Protein AF-A0A7V5YTA4-F1 (afdb_monomer_lite)

Sequence (149 aa):
MPLWLEKPAPKAPQALIEELRQSGFVVRERADGTWLVLRERCAALVACDRKTGARILRAGKVLSTNELGLLVDLGYQKCWEGPSGYREPACAEDVAAYHSFLESLRTKLRLPALYNQSLGSENYFHKYDGLESAGRDPAQSGECRSRRT

Structure (mmCIF, N/CA/C/O backbone):
data_AF-A0A7V5YTA4-F1
#
_entry.id   AF-A0A7V5YTA4-F1
#
loop_
_atom_site.group_PDB
_atom_site.id
_atom_site.type_symbol
_atom_site.label_atom_id
_atom_site.label_alt_id
_atom_site.label_comp_id
_atom_site.label_asym_id
_atom_site.label_entity_id
_atom_site.label_seq_id
_atom_site.pdbx_PDB_ins_code
_atom_site.Cartn_x
_atom_site.Cartn_y
_atom_site.Cartn_z
_atom_site.occupancy
_atom_site.B_iso_or_equiv
_atom_site.auth_seq_id
_atom_site.auth_comp_id
_atom_site.auth_asym_id
_atom_site.auth_atom_id
_atom_site.pdbx_PDB_model_num
ATOM 1 N N . MET A 1 1 ? -17.801 34.274 12.127 1.00 42.25 1 MET A N 1
ATOM 2 C CA . MET A 1 1 ? -17.947 32.899 12.651 1.00 42.25 1 MET A CA 1
ATOM 3 C C . MET A 1 1 ? -16.771 32.078 12.158 1.00 42.25 1 MET A C 1
ATOM 5 O O . MET A 1 1 ? -16.604 32.017 10.946 1.00 42.25 1 MET A O 1
ATOM 9 N N . PRO A 1 2 ? -15.924 31.509 13.025 1.00 51.34 2 PRO A N 1
ATOM 10 C CA . PRO A 1 2 ? -14.836 30.672 12.549 1.00 51.34 2 PRO A CA 1
ATOM 11 C C . PRO A 1 2 ? -15.352 29.240 12.320 1.00 51.34 2 PRO A C 1
ATOM 13 O O . PRO A 1 2 ? -15.736 28.552 13.260 1.00 51.34 2 PRO A O 1
ATOM 16 N N . LEU A 1 3 ? -15.401 28.821 11.052 1.00 53.62 3 LEU A N 1
ATOM 17 C CA . LEU A 1 3 ? -15.741 27.465 10.601 1.00 53.62 3 LEU A CA 1
ATOM 18 C C . LEU A 1 3 ? -14.476 26.584 10.652 1.00 53.62 3 LEU A C 1
ATOM 20 O O . LEU A 1 3 ? -13.909 26.226 9.625 1.00 53.62 3 LEU A O 1
ATOM 24 N N . TRP A 1 4 ? -13.979 26.265 11.845 1.00 58.25 4 TRP A N 1
ATOM 25 C CA . TRP A 1 4 ? -12.967 25.212 11.981 1.00 58.25 4 TRP A CA 1
ATOM 26 C C . TRP A 1 4 ? -13.709 23.904 12.231 1.00 58.25 4 TRP A C 1
ATOM 28 O O . TRP A 1 4 ? -14.257 23.690 13.307 1.00 58.25 4 TRP A O 1
ATOM 38 N N . LEU A 1 5 ? -13.801 23.069 11.196 1.00 65.69 5 LEU A N 1
ATOM 39 C CA . LEU A 1 5 ? -14.474 21.777 11.262 1.00 65.69 5 LEU A CA 1
ATOM 40 C C . LEU A 1 5 ? -13.678 20.857 12.199 1.00 65.69 5 LEU A C 1
ATOM 42 O O . LEU A 1 5 ? -12.567 20.439 11.867 1.00 65.69 5 LEU A O 1
ATOM 46 N N . GLU A 1 6 ? -14.226 20.569 13.379 1.00 60.34 6 GLU A N 1
ATOM 47 C CA . GLU A 1 6 ? -13.637 19.601 14.302 1.00 60.34 6 GLU A CA 1
ATOM 48 C C . GLU A 1 6 ? -13.486 18.250 13.595 1.00 60.34 6 GLU A C 1
ATOM 50 O O . GLU A 1 6 ? -14.412 17.750 12.947 1.00 60.34 6 GLU A O 1
ATOM 55 N N . LYS A 1 7 ? -12.291 17.653 13.693 1.00 64.25 7 LYS A N 1
ATOM 56 C CA . LYS A 1 7 ? -12.036 16.344 13.094 1.00 64.25 7 LYS A CA 1
ATOM 57 C C 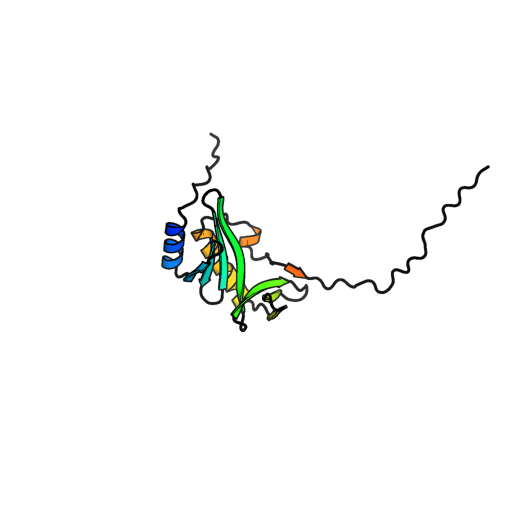. LYS A 1 7 ? -12.944 15.322 13.791 1.00 64.25 7 LYS A C 1
ATOM 59 O O . LYS A 1 7 ? -12.857 15.193 15.013 1.00 64.25 7 LYS A O 1
ATOM 64 N N . PRO A 1 8 ? -13.789 14.580 13.053 1.00 67.25 8 PRO A N 1
ATOM 65 C CA . PRO A 1 8 ? -14.691 13.616 13.664 1.00 67.25 8 PRO A CA 1
ATOM 66 C C . PRO A 1 8 ? -13.895 12.571 14.444 1.00 67.25 8 PRO A C 1
ATOM 68 O O . PRO A 1 8 ? -12.830 12.126 14.000 1.00 67.25 8 PRO A O 1
ATOM 71 N N . ALA A 1 9 ? -14.429 12.175 15.600 1.00 71.19 9 ALA A N 1
ATOM 72 C CA . ALA A 1 9 ? -13.801 11.176 16.451 1.00 71.19 9 ALA A CA 1
ATOM 73 C C . ALA A 1 9 ? -13.520 9.878 15.664 1.00 71.19 9 ALA A C 1
ATOM 75 O O . ALA A 1 9 ? -14.335 9.470 14.821 1.00 71.19 9 ALA A O 1
ATOM 76 N N . PRO A 1 10 ? -12.374 9.220 15.912 1.00 73.31 10 PRO A N 1
ATOM 77 C CA . PRO A 1 10 ? -12.039 7.974 15.239 1.00 73.31 10 PRO A CA 1
ATOM 78 C C . PRO A 1 10 ? -13.087 6.897 15.556 1.00 73.31 10 PRO A C 1
ATOM 80 O O . PRO A 1 10 ? -13.493 6.721 16.705 1.00 73.31 10 PRO A O 1
ATOM 83 N N . LYS A 1 11 ? -13.537 6.170 14.525 1.00 76.88 11 LYS A N 1
ATOM 84 C CA . LYS A 1 11 ? -14.457 5.035 14.692 1.00 76.88 11 LYS A CA 1
ATOM 85 C C . LYS A 1 11 ? -13.790 3.906 15.477 1.00 76.88 11 LYS A C 1
ATOM 87 O O . LYS A 1 11 ? -12.579 3.706 15.396 1.00 76.88 11 LYS A O 1
ATOM 92 N N . ALA A 1 12 ? -14.614 3.115 16.166 1.00 83.62 12 ALA A N 1
ATOM 93 C CA . ALA A 1 12 ? -14.162 1.878 16.785 1.00 83.62 12 ALA A CA 1
ATOM 94 C C . ALA A 1 12 ? -13.572 0.924 15.721 1.00 83.62 12 ALA A C 1
ATOM 96 O O . ALA A 1 12 ? -14.168 0.785 14.646 1.00 83.62 12 ALA A O 1
ATOM 97 N N . PRO A 1 13 ? -12.459 0.227 16.019 1.00 83.62 13 PRO A N 1
ATOM 98 C CA . PRO A 1 13 ? -11.775 -0.630 15.051 1.00 83.62 13 PRO A CA 1
ATOM 99 C C . PRO A 1 13 ? -12.691 -1.691 14.415 1.00 83.62 13 PRO A C 1
ATOM 101 O O . PRO A 1 13 ? -12.682 -1.872 13.202 1.00 83.62 13 PRO A O 1
ATOM 104 N N . GLN A 1 14 ? -13.559 -2.318 15.216 1.00 86.06 14 GLN A N 1
ATOM 105 C CA . GLN A 1 14 ? -14.465 -3.372 14.750 1.00 86.06 14 GLN A CA 1
ATOM 106 C C . GLN A 1 14 ? -15.489 -2.880 13.718 1.00 86.06 14 GLN A C 1
ATOM 108 O O . GLN A 1 14 ? -15.743 -3.548 12.721 1.00 86.06 14 GLN A O 1
ATOM 113 N N . ALA A 1 15 ? -16.053 -1.688 13.935 1.00 87.94 15 ALA A N 1
ATOM 114 C CA . ALA A 1 15 ? -17.031 -1.100 13.020 1.00 87.94 15 ALA A CA 1
ATOM 115 C C . ALA A 1 15 ? -16.404 -0.766 11.658 1.00 87.94 15 ALA A C 1
ATOM 117 O O . ALA A 1 15 ? -17.061 -0.839 10.624 1.00 87.94 15 ALA A O 1
ATOM 118 N N . LEU A 1 16 ? -15.121 -0.408 11.666 1.00 87.81 16 LEU A N 1
ATOM 119 C CA . LEU A 1 16 ? -14.362 -0.085 10.468 1.00 87.81 16 LEU A CA 1
ATOM 120 C C . LEU A 1 16 ? -14.021 -1.344 9.655 1.00 87.81 16 LEU A C 1
ATOM 122 O O . LEU A 1 16 ? -14.135 -1.325 8.433 1.00 87.81 16 LEU A O 1
ATOM 126 N N . ILE A 1 17 ? -13.663 -2.448 10.321 1.00 89.62 17 ILE A N 1
ATOM 127 C CA . ILE A 1 17 ? -13.462 -3.753 9.668 1.00 89.62 17 ILE A CA 1
ATOM 128 C C . ILE A 1 17 ? -14.741 -4.194 8.953 1.00 89.62 17 ILE A C 1
ATOM 130 O O . ILE A 1 17 ? -14.684 -4.636 7.805 1.00 89.62 17 ILE A O 1
ATOM 134 N N . GLU A 1 18 ? -15.888 -4.048 9.611 1.00 91.62 18 GLU A N 1
ATOM 135 C CA . GLU A 1 18 ? -17.172 -4.446 9.039 1.00 91.62 18 GLU A CA 1
ATOM 136 C C . GLU A 1 18 ? -17.546 -3.590 7.820 1.00 91.62 18 GLU A C 1
ATOM 138 O O . GLU A 1 18 ? -17.916 -4.118 6.774 1.00 91.62 18 GLU A O 1
ATOM 143 N N . GLU A 1 19 ? -17.340 -2.273 7.895 1.00 91.25 19 GLU A N 1
ATOM 144 C CA . GLU A 1 19 ? -17.551 -1.355 6.768 1.00 91.25 19 GLU A CA 1
ATOM 145 C C . GLU A 1 19 ? -16.636 -1.672 5.569 1.00 91.25 19 GLU A C 1
ATOM 147 O O . GLU A 1 19 ? -17.064 -1.594 4.409 1.00 91.25 19 GLU A O 1
ATOM 152 N N . LEU A 1 20 ? -15.383 -2.061 5.829 1.00 92.94 20 LEU A N 1
ATOM 153 C CA . LEU A 1 20 ? -14.454 -2.512 4.792 1.00 92.94 20 LEU A CA 1
ATOM 154 C C . LEU A 1 20 ? -14.944 -3.812 4.140 1.00 92.94 20 LEU A C 1
ATOM 156 O O . LEU A 1 20 ? -15.003 -3.885 2.911 1.00 92.94 20 LEU A O 1
ATOM 160 N N . ARG A 1 21 ? -15.365 -4.804 4.933 1.00 94.06 21 ARG A N 1
ATOM 161 C CA . ARG A 1 21 ? -15.906 -6.076 4.422 1.00 94.06 21 ARG A CA 1
ATOM 162 C C . ARG A 1 21 ? -17.152 -5.867 3.562 1.00 94.06 21 ARG A C 1
ATOM 164 O O . ARG A 1 21 ? -17.222 -6.397 2.456 1.00 94.06 21 ARG A O 1
ATOM 171 N N . GLN A 1 22 ? -18.079 -5.020 4.005 1.00 93.62 22 GLN A N 1
ATOM 172 C CA . GLN A 1 22 ? -19.283 -4.651 3.244 1.00 93.62 22 GLN A CA 1
ATOM 173 C C . GLN A 1 22 ? -18.967 -3.936 1.925 1.00 93.62 22 GLN A C 1
ATOM 175 O O . GLN A 1 22 ? -19.732 -4.018 0.970 1.00 93.62 22 GLN A O 1
ATOM 180 N N . SER A 1 23 ? -17.828 -3.247 1.857 1.00 91.25 23 SER A N 1
ATOM 181 C CA . SER A 1 23 ? -17.375 -2.539 0.655 1.00 91.25 23 SER A CA 1
ATOM 182 C C . SER A 1 23 ? -16.562 -3.430 -0.299 1.00 91.25 23 SER A C 1
ATOM 184 O O . SER A 1 23 ? -15.946 -2.916 -1.233 1.00 91.25 23 SER A O 1
ATOM 186 N N . GLY A 1 24 ? -16.537 -4.749 -0.066 1.00 92.50 24 GLY A N 1
ATOM 187 C CA . GLY A 1 24 ? -15.857 -5.729 -0.917 1.00 92.50 24 GLY A CA 1
ATOM 188 C C . GLY A 1 24 ? -14.365 -5.904 -0.627 1.00 92.50 24 GLY A C 1
ATOM 189 O O . GLY A 1 24 ? -13.663 -6.525 -1.424 1.00 92.50 24 GLY A O 1
ATOM 190 N N . PHE A 1 25 ? -13.858 -5.370 0.489 1.00 95.38 25 PHE A N 1
ATOM 191 C CA . PHE A 1 25 ? -12.483 -5.628 0.914 1.00 95.38 25 PHE A CA 1
ATOM 192 C C . PHE A 1 25 ? -12.392 -6.915 1.736 1.00 95.38 25 PHE A C 1
ATOM 194 O O . PHE A 1 25 ? -13.194 -7.172 2.634 1.00 95.38 25 PHE A O 1
ATOM 201 N N . VAL A 1 26 ? -11.343 -7.694 1.500 1.00 96.00 26 VAL A N 1
ATOM 202 C CA . VAL A 1 26 ? -10.974 -8.823 2.355 1.00 96.00 26 VAL A CA 1
ATOM 203 C C . VAL A 1 26 ? -10.045 -8.307 3.446 1.00 96.00 26 VAL A C 1
ATOM 205 O O . VAL A 1 26 ? -8.935 -7.872 3.160 1.00 96.00 26 VAL A O 1
ATOM 208 N N . VAL A 1 27 ? -10.483 -8.362 4.703 1.00 95.31 27 VAL A N 1
ATOM 209 C CA . VAL A 1 27 ? -9.690 -7.899 5.853 1.00 95.31 27 VAL A CA 1
ATOM 210 C C . VAL A 1 27 ? -9.186 -9.096 6.652 1.00 95.31 27 VAL A C 1
ATOM 212 O O . VAL A 1 27 ? -9.988 -9.871 7.179 1.00 95.31 27 VAL A O 1
ATOM 215 N N . ARG A 1 28 ? -7.861 -9.228 6.757 1.00 94.25 28 ARG A N 1
ATOM 216 C CA . ARG A 1 28 ? -7.172 -10.229 7.581 1.00 94.25 28 ARG A CA 1
ATOM 217 C C . ARG A 1 28 ? -6.448 -9.544 8.730 1.00 94.25 28 ARG A C 1
ATOM 219 O O . ARG A 1 28 ? -5.531 -8.757 8.509 1.00 94.25 28 ARG A O 1
ATOM 226 N N . GLU A 1 29 ? -6.848 -9.864 9.948 1.00 91.12 29 GLU A N 1
ATOM 227 C CA . GLU 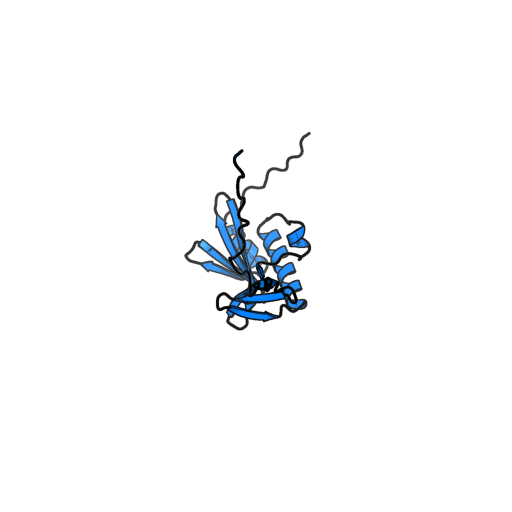A 1 29 ? -6.211 -9.346 11.155 1.00 91.12 29 GLU A CA 1
ATOM 228 C C . GLU A 1 29 ? -4.913 -10.110 11.434 1.00 91.12 29 GLU A C 1
ATOM 230 O O . GLU A 1 29 ? -4.831 -11.321 11.218 1.00 91.12 29 GLU A O 1
ATOM 235 N N . ARG A 1 30 ? -3.880 -9.396 11.877 1.00 90.69 30 ARG A N 1
ATOM 236 C CA . ARG A 1 30 ? -2.577 -9.957 12.233 1.00 90.69 30 ARG A CA 1
ATOM 237 C C . ARG A 1 30 ? -2.317 -9.775 13.726 1.00 90.69 30 ARG A C 1
ATOM 239 O O . ARG A 1 30 ? -2.843 -8.865 14.362 1.00 90.69 30 ARG A O 1
ATOM 246 N N . ALA A 1 31 ? -1.474 -10.646 14.278 1.00 83.62 31 ALA A N 1
ATOM 247 C CA . ALA A 1 31 ? -1.142 -10.657 15.704 1.00 83.62 31 ALA A CA 1
ATOM 248 C C . ALA A 1 31 ? -0.428 -9.377 16.183 1.00 83.62 31 ALA A C 1
ATOM 250 O O . ALA A 1 31 ? -0.472 -9.053 17.364 1.00 83.62 31 ALA A O 1
ATOM 251 N N . ASP A 1 32 ? 0.195 -8.633 15.268 1.00 84.75 32 ASP A N 1
ATOM 252 C CA . ASP A 1 32 ? 0.863 -7.351 15.521 1.00 84.75 32 ASP A CA 1
ATOM 253 C C . ASP A 1 32 ? -0.111 -6.157 15.622 1.00 84.75 32 ASP A C 1
ATOM 255 O O . ASP A 1 32 ? 0.321 -5.012 15.751 1.00 84.75 32 ASP A O 1
ATOM 259 N N . GLY A 1 33 ? -1.425 -6.404 15.557 1.00 83.88 33 GLY A N 1
ATOM 260 C CA . GLY A 1 33 ? -2.455 -5.364 15.596 1.00 83.88 33 GLY A CA 1
ATOM 261 C C . GLY A 1 33 ? -2.620 -4.612 14.273 1.00 83.88 33 GLY A C 1
ATOM 262 O O . GLY A 1 33 ? -3.343 -3.613 14.219 1.00 83.88 33 GLY A O 1
ATOM 263 N N . THR A 1 34 ? -1.967 -5.074 13.203 1.00 91.94 34 THR A N 1
ATOM 264 C CA . THR A 1 34 ? -2.194 -4.576 11.846 1.00 91.94 34 THR A CA 1
ATOM 265 C C . THR A 1 34 ? -3.229 -5.420 11.113 1.00 91.94 34 THR A C 1
ATOM 267 O O . THR A 1 34 ? -3.493 -6.579 11.439 1.00 91.94 34 THR A O 1
ATOM 270 N N . TRP A 1 35 ? -3.832 -4.835 10.090 1.00 94.25 35 TRP A N 1
ATOM 271 C CA . TRP A 1 35 ? -4.779 -5.497 9.212 1.00 94.25 35 TRP A CA 1
ATOM 272 C C . TRP A 1 35 ? -4.237 -5.491 7.797 1.00 94.25 35 TRP A C 1
ATOM 274 O O . TRP A 1 35 ? -3.890 -4.441 7.255 1.00 94.25 35 TRP A O 1
ATOM 284 N N . LEU A 1 36 ? -4.198 -6.666 7.184 1.00 94.81 36 LEU A N 1
ATOM 285 C CA . LEU A 1 36 ? -3.984 -6.795 5.756 1.00 94.81 36 LEU A CA 1
ATOM 286 C C . LEU A 1 36 ? -5.342 -6.682 5.061 1.00 94.81 36 LEU A C 1
ATOM 288 O O . LEU A 1 36 ? -6.189 -7.567 5.184 1.00 94.81 36 LEU A O 1
ATOM 292 N N . VAL A 1 37 ? -5.539 -5.583 4.347 1.00 96.31 37 VAL A N 1
ATOM 293 C CA . VAL A 1 37 ? -6.744 -5.287 3.577 1.00 96.31 37 VAL A CA 1
ATOM 294 C C . VAL A 1 37 ? -6.442 -5.559 2.111 1.00 96.31 37 VAL A C 1
ATOM 296 O O . VAL A 1 37 ? -5.540 -4.941 1.554 1.00 96.31 37 VAL A O 1
ATOM 299 N N . LEU A 1 38 ? -7.175 -6.475 1.485 1.00 96.06 38 LEU A N 1
ATOM 300 C CA . LEU A 1 38 ? -7.011 -6.837 0.080 1.00 96.06 38 LEU A CA 1
ATOM 301 C C . LEU A 1 38 ? -8.266 -6.501 -0.715 1.00 96.06 38 LEU A C 1
ATOM 303 O O . LEU A 1 38 ? -9.385 -6.609 -0.209 1.00 96.06 38 LEU A O 1
ATOM 307 N N . ARG A 1 39 ? -8.079 -6.151 -1.982 1.00 95.25 39 ARG A N 1
ATOM 308 C CA . ARG A 1 39 ? -9.148 -6.092 -2.975 1.00 95.25 39 ARG A CA 1
ATOM 309 C C . ARG A 1 39 ? -8.540 -6.318 -4.349 1.00 95.25 39 ARG A C 1
ATOM 311 O O . ARG A 1 39 ? -7.623 -5.603 -4.746 1.00 95.25 39 ARG A O 1
ATOM 318 N N . GLU A 1 40 ? -9.058 -7.320 -5.052 1.00 90.88 40 GLU A N 1
ATOM 319 C CA . GLU A 1 40 ? -8.552 -7.740 -6.362 1.00 90.88 40 GLU A CA 1
ATOM 320 C C . GLU A 1 40 ? -7.037 -8.016 -6.320 1.00 90.88 40 GLU A C 1
ATOM 322 O O . GLU A 1 40 ? -6.597 -8.910 -5.599 1.00 90.88 40 GLU A O 1
ATOM 327 N N . ARG A 1 41 ? -6.240 -7.249 -7.073 1.00 93.25 41 ARG A N 1
ATOM 328 C CA . ARG A 1 41 ? -4.777 -7.373 -7.163 1.00 93.25 41 ARG A CA 1
ATOM 329 C C . ARG A 1 41 ? -4.025 -6.418 -6.233 1.00 93.25 41 ARG A C 1
ATOM 331 O O . ARG A 1 41 ? -2.799 -6.384 -6.270 1.00 93.25 41 ARG A O 1
ATOM 338 N N . CYS A 1 42 ? -4.730 -5.639 -5.416 1.00 95.94 42 CYS A N 1
ATOM 339 C CA . CYS A 1 42 ? -4.138 -4.645 -4.527 1.00 95.94 42 CYS A CA 1
ATOM 340 C C . CYS A 1 42 ? -4.283 -5.045 -3.060 1.00 95.94 42 CYS A C 1
ATOM 342 O O . CYS A 1 42 ? -5.260 -5.680 -2.649 1.00 95.94 42 CYS A O 1
ATOM 344 N N . ALA A 1 43 ? -3.309 -4.640 -2.253 1.00 96.56 43 ALA A N 1
ATOM 345 C CA . ALA A 1 43 ? -3.340 -4.848 -0.819 1.00 96.56 43 ALA A CA 1
ATOM 346 C C . ALA A 1 43 ? -2.718 -3.674 -0.058 1.00 96.56 43 ALA A C 1
ATOM 348 O O . ALA A 1 43 ? -1.854 -2.952 -0.557 1.00 96.56 43 ALA A O 1
ATOM 349 N N . ALA A 1 44 ? -3.165 -3.490 1.180 1.00 96.06 44 ALA A N 1
ATOM 350 C CA . ALA A 1 44 ? -2.648 -2.496 2.103 1.00 96.06 44 ALA A CA 1
ATOM 351 C C . ALA A 1 44 ? -2.512 -3.073 3.509 1.00 96.06 44 ALA A C 1
ATOM 353 O O . ALA A 1 44 ? -3.357 -3.835 3.975 1.00 96.06 44 ALA A O 1
ATOM 354 N N . LEU A 1 45 ? -1.456 -2.661 4.200 1.00 95.19 45 LEU A N 1
ATOM 355 C CA . LEU A 1 45 ? -1.310 -2.832 5.635 1.00 95.19 45 LEU A CA 1
ATOM 356 C C . LEU A 1 45 ? -1.860 -1.593 6.326 1.00 95.19 45 LEU A C 1
ATOM 358 O O . LEU A 1 45 ? -1.364 -0.485 6.121 1.00 95.19 45 LEU A O 1
ATOM 362 N N . VAL A 1 46 ? -2.876 -1.790 7.153 1.00 94.44 46 VAL A N 1
ATOM 363 C CA . VAL A 1 46 ? -3.535 -0.739 7.923 1.00 94.44 46 VAL A CA 1
ATOM 364 C C . VAL A 1 46 ? -3.267 -0.994 9.398 1.00 94.44 46 VAL A C 1
ATOM 366 O O . VAL A 1 46 ? -3.460 -2.102 9.882 1.00 94.44 46 VAL A O 1
ATOM 369 N N . ALA A 1 47 ? -2.823 0.021 10.126 1.00 92.06 47 ALA A N 1
ATOM 370 C CA . ALA A 1 47 ? -2.804 -0.016 11.583 1.00 92.06 47 ALA A CA 1
ATOM 371 C C . ALA A 1 47 ? -3.986 0.788 12.112 1.00 92.06 47 ALA A C 1
ATOM 373 O O . ALA A 1 47 ? -4.315 1.840 11.560 1.00 92.06 47 ALA A O 1
ATOM 374 N N . CYS A 1 48 ? -4.597 0.323 13.193 1.00 85.19 48 CYS A N 1
ATOM 375 C CA . CYS A 1 48 ? -5.634 1.069 13.883 1.00 85.19 48 CYS A CA 1
ATOM 376 C C . CYS A 1 48 ? -5.231 1.288 15.333 1.00 85.19 48 CYS A C 1
ATOM 378 O O . CYS A 1 48 ? -4.894 0.349 16.047 1.00 85.19 48 CYS A O 1
ATOM 380 N N . ASP A 1 49 ? -5.268 2.543 15.758 1.00 81.19 49 ASP A N 1
ATOM 381 C CA . ASP A 1 49 ? -5.016 2.934 17.133 1.00 81.19 49 ASP A CA 1
ATOM 382 C C . ASP A 1 49 ? -6.237 3.679 17.681 1.00 81.19 49 ASP A C 1
ATOM 384 O O . ASP A 1 49 ? -6.870 4.478 16.988 1.00 81.19 49 ASP A O 1
ATOM 388 N N . ARG A 1 50 ? -6.585 3.413 18.944 1.00 71.00 50 ARG A N 1
ATOM 389 C CA . ARG A 1 50 ? -7.798 3.973 19.563 1.00 71.00 50 ARG A CA 1
ATOM 390 C C . ARG A 1 50 ? -7.737 5.494 19.723 1.00 71.00 50 ARG A C 1
ATOM 392 O O . ARG A 1 50 ? -8.789 6.118 19.800 1.00 71.00 50 ARG A O 1
ATOM 399 N N . LYS A 1 51 ? -6.539 6.086 19.795 1.00 74.75 51 LYS A N 1
ATOM 400 C CA . LYS A 1 51 ? -6.356 7.534 19.978 1.00 74.75 51 LYS A CA 1
ATOM 401 C C . LYS A 1 51 ? -6.227 8.268 18.648 1.00 74.75 51 LYS A C 1
ATOM 403 O O . LYS A 1 51 ? -6.771 9.356 18.495 1.00 74.75 51 LYS A O 1
ATOM 408 N N . THR A 1 52 ? -5.500 7.691 17.697 1.00 74.31 52 THR A N 1
ATOM 409 C CA . THR A 1 52 ? -5.123 8.358 16.439 1.00 74.31 52 THR A CA 1
ATOM 410 C C . THR A 1 52 ? -5.967 7.929 15.236 1.00 74.31 52 THR A C 1
ATOM 412 O O . THR A 1 52 ? -6.010 8.652 14.238 1.00 74.31 52 THR A O 1
ATOM 415 N N . GLY A 1 53 ? -6.705 6.820 15.346 1.00 82.19 53 GLY A N 1
ATOM 416 C CA . GLY A 1 53 ? -7.556 6.272 14.293 1.00 82.19 53 GLY A CA 1
ATOM 417 C C . GLY A 1 53 ? -6.836 5.259 13.403 1.00 82.19 53 GLY A C 1
ATOM 418 O O . GLY A 1 53 ? -5.809 4.685 13.768 1.00 82.19 53 GLY A O 1
ATOM 419 N N . ALA A 1 54 ? -7.408 4.993 12.229 1.00 88.69 54 ALA A N 1
ATOM 420 C CA . ALA A 1 54 ? -6.780 4.136 11.230 1.00 88.69 54 ALA A CA 1
ATOM 421 C C . ALA A 1 54 ? -5.671 4.890 10.479 1.00 88.69 54 ALA A C 1
ATOM 423 O O . ALA A 1 54 ? -5.770 6.094 10.260 1.00 88.69 54 ALA A O 1
ATOM 424 N N . ARG A 1 55 ? -4.628 4.178 10.049 1.00 90.25 55 ARG A N 1
ATOM 425 C CA . ARG A 1 55 ? -3.557 4.688 9.184 1.00 90.25 55 ARG 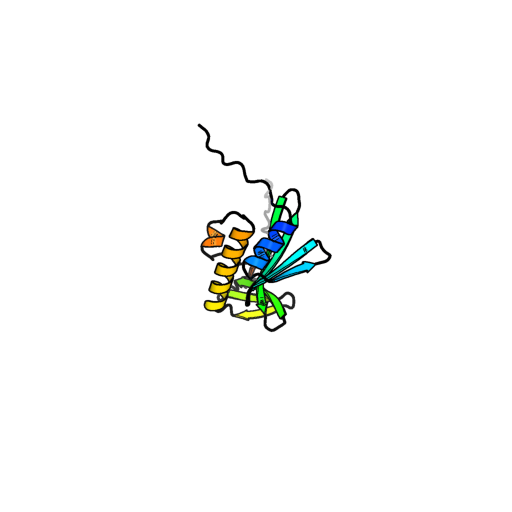A CA 1
ATOM 426 C C . ARG A 1 55 ? -3.113 3.609 8.206 1.00 90.25 55 ARG A C 1
ATOM 428 O O . ARG A 1 55 ? -2.961 2.452 8.591 1.00 90.25 55 ARG A O 1
ATOM 435 N N . ILE A 1 56 ? -2.871 3.987 6.956 1.00 92.06 56 ILE A N 1
ATOM 436 C CA . ILE A 1 56 ? -2.273 3.092 5.960 1.00 92.06 56 ILE A CA 1
ATOM 437 C C . ILE A 1 56 ? -0.757 3.121 6.181 1.00 92.06 56 ILE A C 1
ATOM 439 O O . ILE A 1 56 ? -0.144 4.179 6.076 1.00 92.06 56 ILE A O 1
ATOM 443 N N . LEU A 1 57 ? -0.167 1.979 6.535 1.00 92.50 57 LEU A N 1
ATOM 444 C CA . LEU A 1 57 ? 1.277 1.833 6.732 1.00 92.50 57 LEU A CA 1
ATOM 445 C C . LEU A 1 57 ? 1.995 1.649 5.400 1.00 92.50 57 LEU A C 1
ATOM 447 O O . LEU A 1 57 ? 2.973 2.335 5.124 1.00 92.50 57 LEU A O 1
ATOM 451 N N . ARG A 1 58 ? 1.506 0.709 4.586 1.00 93.00 58 ARG A N 1
ATOM 452 C CA . ARG A 1 58 ? 1.991 0.435 3.230 1.00 93.00 58 ARG A CA 1
ATOM 453 C C . ARG A 1 58 ? 0.828 0.004 2.355 1.00 93.00 58 ARG A C 1
ATOM 455 O O . ARG A 1 58 ? -0.103 -0.625 2.851 1.00 93.00 58 ARG A O 1
ATOM 462 N N . ALA A 1 59 ? 0.901 0.301 1.069 1.00 94.44 59 ALA A N 1
ATOM 463 C CA . ALA A 1 59 ? -0.050 -0.170 0.077 1.00 94.44 59 ALA A CA 1
ATOM 464 C C . ALA A 1 59 ? 0.687 -0.481 -1.221 1.00 94.44 59 ALA A C 1
ATOM 466 O O . ALA A 1 59 ? 1.733 0.110 -1.497 1.00 94.44 59 ALA A O 1
ATOM 467 N N . GLY A 1 60 ? 0.147 -1.413 -1.993 1.00 94.69 60 GLY A N 1
ATOM 468 C CA . GLY A 1 60 ? 0.754 -1.816 -3.245 1.00 94.69 60 GLY A CA 1
ATOM 469 C C . GLY A 1 60 ? -0.016 -2.912 -3.965 1.00 94.69 60 GLY A C 1
ATOM 470 O O . GLY A 1 60 ? -1.173 -3.202 -3.640 1.00 94.69 60 GLY A O 1
ATOM 471 N N . LYS A 1 61 ? 0.652 -3.523 -4.939 1.00 95.81 61 LYS A N 1
ATOM 472 C CA . LYS A 1 61 ? 0.140 -4.638 -5.735 1.00 95.81 61 LYS A CA 1
ATOM 473 C C . LYS A 1 61 ? 0.582 -5.966 -5.119 1.00 95.81 61 LYS A C 1
ATOM 475 O O . LYS A 1 61 ? 1.691 -6.075 -4.601 1.00 95.81 61 LYS A O 1
ATOM 480 N N . VAL A 1 62 ? -0.269 -6.983 -5.179 1.00 96.06 62 VAL A N 1
ATOM 481 C CA . VAL A 1 62 ? 0.127 -8.364 -4.879 1.00 96.06 62 VAL A CA 1
ATOM 482 C C . VAL A 1 62 ? 0.895 -8.907 -6.084 1.00 96.06 62 VAL 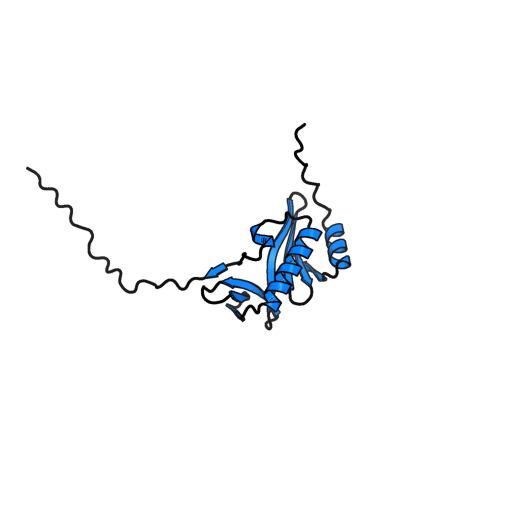A C 1
ATOM 484 O O . VAL A 1 62 ? 0.343 -8.995 -7.181 1.00 96.06 62 VAL A O 1
ATOM 487 N N . LEU A 1 63 ? 2.172 -9.225 -5.882 1.00 94.88 63 LEU A N 1
ATOM 488 C CA . LEU A 1 63 ? 3.063 -9.744 -6.923 1.00 94.88 63 LEU A CA 1
ATOM 489 C C . LEU A 1 63 ? 2.785 -11.220 -7.215 1.00 94.88 63 LEU A C 1
ATOM 491 O O . LEU A 1 63 ? 2.178 -11.924 -6.403 1.00 94.88 63 LEU A O 1
ATOM 495 N N . SER A 1 64 ? 3.301 -11.721 -8.336 1.00 92.44 64 SER A N 1
ATOM 496 C CA . SER A 1 64 ? 3.274 -13.152 -8.680 1.00 92.44 64 SER A CA 1
ATOM 497 C C . SER A 1 64 ? 3.953 -14.049 -7.634 1.00 92.44 64 SER A C 1
ATOM 499 O O . SER A 1 64 ? 3.556 -15.199 -7.460 1.00 92.44 64 SER A O 1
ATOM 501 N N . THR A 1 65 ? 4.905 -13.509 -6.866 1.00 92.19 65 THR A N 1
ATOM 502 C CA . THR A 1 65 ? 5.545 -14.166 -5.711 1.00 92.19 65 THR A CA 1
ATOM 503 C C . THR A 1 65 ? 4.663 -14.214 -4.456 1.00 92.19 65 THR A C 1
ATOM 505 O O . THR A 1 65 ? 5.098 -14.709 -3.418 1.00 92.19 65 THR A O 1
ATOM 508 N N . ASN A 1 66 ? 3.421 -13.715 -4.527 1.00 91.81 66 ASN A N 1
ATOM 509 C CA . ASN A 1 66 ? 2.491 -13.554 -3.404 1.00 91.81 66 ASN A CA 1
ATOM 510 C C . ASN A 1 66 ? 3.008 -12.598 -2.306 1.00 91.81 66 ASN A C 1
ATOM 512 O O . ASN A 1 66 ? 2.623 -12.679 -1.137 1.00 91.81 66 ASN A O 1
ATOM 516 N N . GLU A 1 67 ? 3.881 -11.669 -2.694 1.00 93.56 67 GLU A N 1
ATOM 517 C CA . GLU A 1 67 ? 4.400 -10.600 -1.846 1.00 93.56 67 GLU A CA 1
ATOM 518 C C . GLU A 1 67 ? 3.643 -9.285 -2.071 1.00 93.56 67 GLU A C 1
ATOM 520 O O . GLU A 1 67 ? 3.063 -9.050 -3.132 1.00 93.56 67 GLU A O 1
ATOM 525 N N . LEU A 1 68 ? 3.679 -8.392 -1.077 1.00 94.75 68 LEU A N 1
ATOM 526 C CA . LEU A 1 68 ? 3.201 -7.020 -1.243 1.00 94.75 68 LEU A CA 1
ATOM 527 C C . LEU A 1 68 ? 4.289 -6.181 -1.925 1.00 94.75 68 LEU A C 1
ATOM 529 O O . LEU A 1 68 ? 5.258 -5.787 -1.275 1.00 94.75 68 LEU A O 1
ATOM 533 N N . GLY A 1 69 ? 4.111 -5.903 -3.212 1.00 95.56 69 GLY A N 1
ATOM 534 C CA . GLY A 1 69 ? 4.997 -5.062 -4.007 1.00 95.56 69 GLY A CA 1
ATOM 535 C C . GLY A 1 69 ? 4.664 -3.583 -3.860 1.00 95.56 69 GLY A C 1
ATOM 536 O O . GLY A 1 69 ? 3.521 -3.177 -4.068 1.00 95.56 69 GLY A O 1
ATOM 537 N N . LEU A 1 70 ? 5.658 -2.763 -3.527 1.00 95.19 70 LEU A N 1
ATOM 538 C CA . LEU A 1 70 ? 5.515 -1.309 -3.415 1.00 95.19 70 LEU A CA 1
ATOM 539 C C . LEU A 1 70 ? 5.879 -0.637 -4.737 1.00 95.19 70 LEU A C 1
ATOM 541 O O . LEU A 1 70 ? 6.771 -1.105 -5.441 1.00 95.19 70 LEU A O 1
ATOM 545 N N . LEU A 1 71 ? 5.209 0.469 -5.065 1.00 94.38 71 LEU A N 1
ATOM 546 C CA . LEU A 1 71 ? 5.508 1.223 -6.281 1.00 94.38 71 LEU A CA 1
ATOM 547 C C . LEU A 1 71 ? 6.836 1.973 -6.120 1.00 94.38 71 LEU A C 1
ATOM 549 O O . LEU A 1 71 ? 6.969 2.833 -5.245 1.00 94.38 71 LEU A O 1
ATOM 553 N N . VAL A 1 72 ? 7.808 1.651 -6.963 1.00 92.25 72 VAL A N 1
ATOM 554 C CA . VAL A 1 72 ? 9.148 2.239 -6.983 1.00 92.25 72 VAL A CA 1
ATOM 555 C C . VAL A 1 72 ? 9.383 2.904 -8.328 1.00 92.25 72 VAL A C 1
ATOM 557 O O . VAL A 1 72 ? 9.094 2.329 -9.374 1.00 92.25 72 VAL A O 1
ATOM 560 N N . ASP A 1 73 ? 9.933 4.111 -8.296 1.00 90.88 73 ASP A N 1
ATOM 561 C CA . ASP A 1 73 ? 10.400 4.820 -9.480 1.00 90.88 73 ASP A CA 1
ATOM 562 C C . ASP A 1 73 ? 11.888 4.542 -9.700 1.00 90.88 73 ASP A C 1
ATOM 564 O O . ASP A 1 73 ? 12.702 4.858 -8.827 1.00 90.88 73 ASP A O 1
ATOM 568 N N . LEU A 1 74 ? 12.235 3.940 -10.839 1.00 87.38 74 LEU A N 1
ATOM 569 C CA . LEU A 1 74 ? 13.621 3.688 -11.254 1.00 87.38 74 LEU A CA 1
ATOM 570 C C . LEU A 1 74 ? 14.182 4.819 -12.137 1.00 87.38 74 LEU A C 1
ATOM 572 O O . LEU A 1 74 ? 15.223 4.659 -12.771 1.00 87.38 74 LEU A O 1
ATOM 576 N N . GLY A 1 75 ? 13.471 5.942 -12.259 1.00 82.31 75 GLY A N 1
ATOM 577 C CA . GLY A 1 75 ? 13.834 7.081 -13.103 1.00 82.31 75 GLY A CA 1
ATOM 578 C C . GLY A 1 75 ? 13.374 6.936 -14.555 1.00 82.31 75 GLY A C 1
ATOM 579 O O . GLY A 1 75 ? 12.817 7.880 -15.108 1.00 82.31 75 GLY A O 1
ATOM 580 N N . TYR A 1 76 ? 13.556 5.763 -15.171 1.00 82.00 76 TYR A N 1
ATOM 581 C CA . TYR A 1 76 ? 13.092 5.485 -16.543 1.00 82.00 76 TYR A CA 1
ATOM 582 C C . TYR A 1 76 ? 11.753 4.735 -16.599 1.00 82.00 76 TYR A C 1
ATOM 584 O O . TYR A 1 76 ? 11.059 4.770 -17.614 1.00 82.00 76 TYR A O 1
ATOM 592 N N . GLN A 1 77 ? 11.389 4.033 -15.524 1.00 86.06 77 GLN A N 1
ATOM 593 C CA . GLN A 1 77 ? 10.167 3.240 -15.435 1.00 86.06 77 GLN A CA 1
ATOM 594 C C . GLN A 1 77 ? 9.746 3.073 -13.971 1.00 86.06 77 GLN A C 1
ATOM 596 O O . GLN A 1 77 ? 10.586 2.949 -13.079 1.00 86.06 77 GLN A O 1
ATOM 601 N N . LYS A 1 78 ? 8.432 3.010 -13.729 1.00 90.75 78 LYS A N 1
ATOM 602 C CA . LYS A 1 78 ? 7.885 2.570 -12.443 1.00 90.75 78 LYS A CA 1
ATOM 603 C C . LYS A 1 78 ? 7.774 1.047 -12.404 1.00 90.75 78 LYS A C 1
ATOM 605 O O . LYS A 1 78 ? 7.293 0.429 -13.354 1.00 90.75 78 LYS A O 1
ATOM 610 N N . CYS A 1 79 ? 8.172 0.442 -11.296 1.00 94.06 79 CYS A N 1
ATOM 611 C CA . CYS A 1 79 ? 8.053 -0.991 -11.056 1.00 94.06 79 CYS A CA 1
ATOM 612 C C . CYS A 1 79 ? 7.416 -1.265 -9.696 1.00 94.06 79 CYS A C 1
ATOM 614 O O . CYS A 1 79 ? 7.501 -0.453 -8.776 1.00 94.06 79 CYS A O 1
ATOM 616 N N . TRP A 1 80 ? 6.822 -2.437 -9.547 1.00 95.56 80 TRP A N 1
ATOM 617 C CA . TRP A 1 80 ? 6.451 -2.976 -8.251 1.00 95.56 80 TRP A CA 1
ATOM 618 C C . TRP A 1 80 ? 7.629 -3.769 -7.696 1.00 95.56 80 TRP A C 1
ATOM 620 O O . TRP A 1 80 ? 8.098 -4.688 -8.359 1.00 95.56 80 TRP A O 1
ATOM 630 N N . GLU A 1 81 ? 8.109 -3.425 -6.504 1.00 95.62 81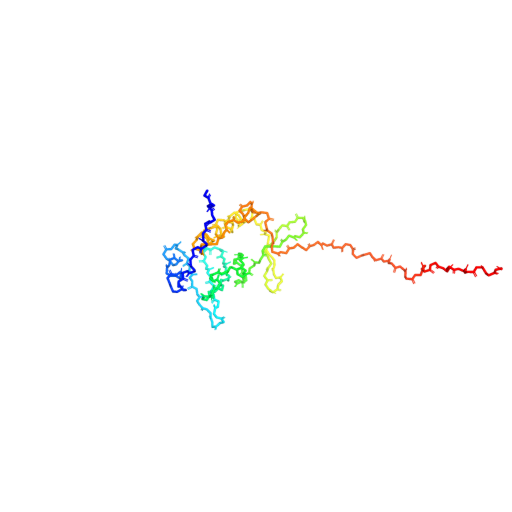 GLU A N 1
ATOM 631 C CA . GLU A 1 81 ? 9.221 -4.118 -5.843 1.00 95.62 81 GLU A CA 1
ATOM 632 C C . GLU A 1 81 ? 8.743 -4.786 -4.550 1.00 95.62 81 GLU A C 1
ATOM 634 O O . GLU A 1 81 ? 8.195 -4.124 -3.661 1.00 95.62 81 GLU A O 1
ATOM 639 N N . GLY A 1 82 ? 8.931 -6.103 -4.458 1.00 94.75 82 GLY A N 1
ATOM 640 C CA . GLY A 1 82 ? 8.636 -6.898 -3.268 1.00 94.75 82 GLY A CA 1
ATOM 641 C C . GLY A 1 82 ? 9.781 -6.875 -2.246 1.00 94.75 82 GLY A C 1
ATOM 642 O O . GLY A 1 82 ? 10.904 -6.497 -2.580 1.00 94.75 82 GLY A O 1
ATOM 643 N N . PRO A 1 83 ? 9.546 -7.318 -0.998 1.00 92.69 83 PRO A N 1
ATOM 644 C CA . PRO A 1 83 ? 10.580 -7.376 0.039 1.00 92.69 83 PRO A CA 1
ATOM 645 C C . PRO A 1 83 ? 11.768 -8.283 -0.313 1.00 92.69 83 PRO A C 1
ATOM 647 O O . PRO A 1 83 ? 12.881 -8.013 0.130 1.00 92.69 83 PRO A O 1
ATOM 650 N N . SER A 1 84 ? 11.549 -9.328 -1.118 1.00 93.25 84 SER A N 1
ATOM 651 C CA . SER A 1 84 ? 12.605 -10.191 -1.667 1.00 93.25 84 SER A CA 1
ATOM 652 C C . SER A 1 84 ? 13.526 -9.494 -2.680 1.00 93.25 84 SER A C 1
ATOM 654 O O . SER A 1 84 ? 14.545 -10.060 -3.070 1.00 93.25 84 SER A O 1
ATOM 656 N N . GLY A 1 85 ? 13.166 -8.291 -3.140 1.00 91.88 85 GLY A N 1
ATOM 657 C CA . GLY A 1 85 ? 13.817 -7.604 -4.253 1.00 91.88 85 GLY A CA 1
ATOM 658 C C . GLY A 1 85 ? 13.288 -8.015 -5.631 1.00 91.88 85 GLY A C 1
ATOM 659 O O . GLY A 1 85 ? 13.732 -7.452 -6.631 1.00 91.88 85 GLY A O 1
ATOM 660 N N . TYR A 1 86 ? 12.331 -8.950 -5.708 1.00 95.00 86 TYR A N 1
ATOM 661 C CA . TYR A 1 86 ? 11.647 -9.278 -6.959 1.00 95.00 86 TYR A CA 1
ATOM 662 C C . TYR A 1 86 ? 10.897 -8.057 -7.513 1.00 95.00 86 TYR A C 1
ATOM 664 O O . TYR A 1 86 ? 10.275 -7.303 -6.756 1.00 95.00 86 TYR A O 1
ATOM 672 N N . ARG A 1 87 ? 10.960 -7.862 -8.837 1.00 93.81 87 ARG A N 1
ATOM 673 C CA . ARG A 1 87 ? 10.383 -6.701 -9.525 1.00 93.81 87 ARG A CA 1
ATOM 674 C C . ARG A 1 87 ? 9.487 -7.104 -10.685 1.00 93.81 87 ARG A C 1
ATOM 676 O O . ARG A 1 87 ? 9.867 -7.931 -11.508 1.00 93.81 87 ARG A O 1
ATOM 683 N N . GLU A 1 88 ? 8.355 -6.419 -10.795 1.00 94.31 88 GLU A N 1
ATOM 684 C CA . GLU A 1 88 ? 7.470 -6.456 -11.964 1.00 94.31 88 GLU A CA 1
ATOM 685 C C . GLU A 1 88 ? 7.305 -5.040 -12.537 1.00 94.31 88 GLU A C 1
ATOM 687 O O . GLU A 1 88 ? 7.231 -4.079 -11.766 1.00 94.31 88 GLU A O 1
ATOM 692 N N . PRO A 1 89 ? 7.219 -4.862 -13.866 1.00 93.94 89 PRO A N 1
ATOM 693 C CA . PRO A 1 89 ? 6.918 -3.555 -14.442 1.00 93.94 89 PRO A CA 1
ATOM 694 C C . PRO A 1 89 ? 5.527 -3.080 -13.995 1.00 93.94 89 PRO A C 1
ATOM 696 O O . PRO A 1 89 ? 4.579 -3.865 -13.931 1.00 93.94 89 PRO A O 1
ATOM 699 N N . ALA A 1 90 ? 5.387 -1.788 -13.689 1.00 92.50 90 ALA A N 1
ATOM 700 C CA . ALA A 1 90 ? 4.095 -1.214 -13.336 1.00 92.50 90 ALA A CA 1
ATOM 701 C C . ALA A 1 90 ? 3.328 -0.833 -14.610 1.00 92.50 90 ALA A C 1
ATOM 703 O O . ALA A 1 90 ? 3.517 0.248 -15.171 1.00 92.50 90 ALA A O 1
ATOM 704 N N . CYS A 1 91 ? 2.471 -1.740 -15.082 1.00 91.88 91 CYS A N 1
ATOM 705 C CA . CYS A 1 91 ? 1.571 -1.477 -16.202 1.00 91.88 91 CYS A CA 1
ATOM 706 C C . CYS A 1 91 ? 0.561 -0.373 -15.849 1.00 91.88 91 CYS A C 1
ATOM 708 O O . CYS A 1 91 ? 0.146 -0.247 -14.696 1.00 91.88 91 CYS A O 1
ATOM 710 N N . ALA A 1 92 ? 0.117 0.399 -16.846 1.00 90.50 92 ALA A N 1
ATOM 711 C CA . ALA A 1 92 ? -0.824 1.504 -16.634 1.00 90.50 92 ALA A CA 1
ATOM 712 C C . ALA A 1 92 ? -2.131 1.050 -15.954 1.00 90.50 92 ALA A C 1
ATOM 714 O O . ALA A 1 92 ? -2.622 1.722 -15.049 1.00 90.50 92 ALA A O 1
ATOM 715 N N . GLU A 1 93 ? -2.647 -0.121 -16.338 1.00 91.19 93 GLU A N 1
ATOM 716 C CA . GLU A 1 93 ? -3.835 -0.736 -15.733 1.00 91.19 93 GLU A CA 1
ATOM 717 C C . GLU A 1 93 ? -3.634 -1.051 -14.243 1.00 91.19 93 GLU A C 1
ATOM 719 O O . GLU A 1 93 ? -4.507 -0.758 -13.428 1.00 91.19 93 GLU A O 1
ATOM 724 N N . ASP A 1 94 ? -2.466 -1.585 -13.866 1.00 91.69 94 ASP A N 1
ATOM 725 C CA . ASP A 1 94 ? -2.147 -1.900 -12.469 1.00 91.69 94 ASP A CA 1
ATOM 726 C C . ASP A 1 94 ? -2.056 -0.627 -11.619 1.00 91.69 94 ASP A C 1
ATOM 728 O O . ASP A 1 94 ? -2.524 -0.593 -10.481 1.00 91.69 94 ASP A O 1
ATOM 732 N N . VAL A 1 95 ? -1.463 0.434 -12.172 1.00 90.62 95 VAL A N 1
ATOM 733 C CA . VAL A 1 95 ? -1.332 1.729 -11.493 1.00 90.62 95 VAL A CA 1
ATOM 734 C C . VAL A 1 95 ? -2.706 2.382 -11.316 1.00 90.62 95 VAL A C 1
ATOM 736 O O . VAL A 1 95 ? -3.027 2.848 -10.223 1.00 90.62 95 VAL A O 1
ATOM 739 N N . ALA A 1 96 ? -3.561 2.348 -12.340 1.00 91.25 96 ALA A N 1
ATOM 740 C CA . ALA A 1 96 ? -4.933 2.847 -12.246 1.00 91.25 96 ALA A CA 1
ATOM 741 C C . ALA A 1 96 ? -5.757 2.078 -11.195 1.00 91.25 96 ALA A C 1
ATOM 743 O O . ALA A 1 96 ? -6.427 2.693 -10.359 1.00 91.25 96 ALA A O 1
ATOM 744 N N . ALA A 1 97 ? -5.659 0.744 -11.183 1.00 92.50 97 ALA A N 1
ATOM 745 C CA . ALA A 1 97 ? -6.313 -0.097 -10.182 1.00 92.50 97 ALA A CA 1
ATOM 746 C C . ALA A 1 97 ? -5.817 0.217 -8.761 1.00 92.50 97 ALA A C 1
ATOM 748 O O . ALA A 1 97 ? -6.619 0.338 -7.832 1.00 92.50 97 ALA A O 1
ATOM 749 N N . TYR A 1 98 ? -4.509 0.424 -8.597 1.00 92.94 98 TYR A N 1
ATOM 750 C CA . TYR A 1 98 ? -3.906 0.813 -7.325 1.00 92.94 98 TYR A CA 1
ATOM 751 C C . TYR A 1 98 ? -4.418 2.163 -6.807 1.00 92.94 98 TYR A C 1
ATOM 753 O O . TYR A 1 98 ? -4.737 2.283 -5.620 1.00 92.94 98 TYR A O 1
ATOM 761 N N . HIS A 1 99 ? -4.553 3.169 -7.676 1.00 90.81 99 HIS A N 1
ATOM 762 C CA . HIS A 1 99 ? -5.094 4.472 -7.279 1.00 90.81 99 HIS A CA 1
ATOM 763 C C . HIS A 1 99 ? -6.566 4.380 -6.875 1.00 90.81 99 HIS A C 1
ATOM 765 O O . HIS A 1 99 ? -6.922 4.837 -5.788 1.00 90.81 99 HIS A O 1
ATOM 771 N N . SER A 1 100 ? -7.399 3.700 -7.667 1.00 91.56 100 SER A N 1
ATOM 772 C CA . SER A 1 100 ? -8.815 3.487 -7.330 1.00 91.56 100 SER A CA 1
ATOM 773 C C . SER A 1 100 ? -8.990 2.732 -6.004 1.00 91.56 100 SER A C 1
ATOM 775 O O . SER A 1 100 ? -9.838 3.080 -5.169 1.00 91.56 100 SER A O 1
ATOM 777 N N . PHE A 1 101 ? -8.140 1.727 -5.767 1.00 93.94 101 PHE A N 1
ATOM 778 C CA . PHE A 1 101 ? -8.073 0.997 -4.506 1.00 93.94 101 PHE A CA 1
ATOM 779 C C . PHE A 1 101 ? -7.736 1.921 -3.330 1.00 93.94 101 PHE A C 1
ATOM 781 O O . PHE A 1 101 ? -8.434 1.899 -2.312 1.00 93.94 101 PHE A O 1
ATOM 788 N N . LEU A 1 102 ? -6.693 2.742 -3.465 1.00 92.12 102 LEU A N 1
ATOM 789 C CA . LEU A 1 102 ? -6.252 3.658 -2.418 1.00 92.12 102 LEU A CA 1
ATOM 790 C C . LEU A 1 102 ? -7.288 4.729 -2.093 1.00 92.12 102 LEU A C 1
ATOM 792 O O . LEU A 1 102 ? -7.495 5.025 -0.916 1.00 92.12 102 LEU A O 1
ATOM 796 N N . GLU A 1 103 ? -7.931 5.310 -3.101 1.00 90.69 103 GLU A N 1
ATOM 797 C CA . GLU A 1 103 ? -9.001 6.291 -2.907 1.00 90.69 103 GLU A CA 1
ATOM 798 C C . GLU A 1 103 ? -10.172 5.668 -2.155 1.00 90.69 103 GLU A C 1
ATOM 800 O O . GLU A 1 103 ? -10.559 6.160 -1.095 1.00 90.69 103 GLU A O 1
ATOM 805 N N . SER A 1 104 ? -10.652 4.516 -2.631 1.00 92.06 104 SER A N 1
ATOM 806 C CA . SER A 1 104 ? -11.725 3.768 -1.973 1.00 92.06 104 SER A CA 1
ATOM 807 C C . SER A 1 104 ? -11.376 3.454 -0.517 1.00 92.06 104 SER A C 1
ATOM 809 O O . SER A 1 104 ? -12.195 3.656 0.382 1.00 92.06 104 SER A O 1
ATOM 811 N N . LEU A 1 105 ? -10.149 2.987 -0.265 1.00 93.12 105 LEU A N 1
ATOM 812 C CA . LEU A 1 105 ? -9.680 2.664 1.077 1.00 93.12 105 LEU A CA 1
ATOM 813 C C 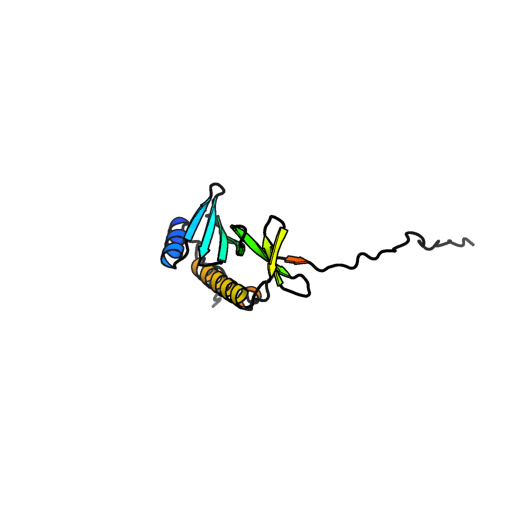. LEU A 1 105 ? -9.618 3.918 1.958 1.00 93.12 105 LEU A C 1
ATOM 815 O O . LEU A 1 105 ? -10.158 3.908 3.061 1.00 93.12 105 LEU A O 1
ATOM 819 N N . ARG A 1 106 ? -9.024 5.018 1.484 1.00 90.94 106 ARG A N 1
ATOM 820 C CA . ARG A 1 106 ? -8.936 6.283 2.236 1.00 90.94 106 ARG A CA 1
ATOM 821 C C . ARG A 1 106 ? -10.314 6.828 2.593 1.00 90.94 106 ARG A C 1
ATOM 823 O O . ARG A 1 106 ? -10.524 7.192 3.751 1.00 90.94 106 ARG A O 1
ATOM 830 N N . THR A 1 107 ? -11.257 6.818 1.653 1.00 89.56 107 THR A N 1
ATOM 831 C CA . THR A 1 107 ? -12.637 7.255 1.894 1.00 89.56 107 THR A CA 1
ATOM 832 C C . THR A 1 107 ? -13.290 6.438 3.006 1.00 89.56 107 THR A C 1
ATOM 834 O O . THR A 1 107 ? -13.866 7.013 3.931 1.00 89.56 107 THR A O 1
ATOM 837 N N . LYS A 1 108 ? -13.153 5.105 2.980 1.00 90.69 108 LYS A N 1
ATOM 838 C CA . LYS A 1 108 ? -13.723 4.220 4.013 1.00 90.69 108 LYS A CA 1
ATOM 839 C C . LYS A 1 108 ? -13.034 4.373 5.366 1.00 90.69 108 LYS A C 1
ATOM 841 O O . LYS A 1 108 ? -13.696 4.392 6.400 1.00 90.69 108 LYS A O 1
ATOM 846 N N . LEU A 1 109 ? -11.719 4.572 5.364 1.00 89.00 109 LEU A N 1
ATOM 847 C CA . LEU A 1 109 ? -10.940 4.851 6.570 1.00 89.00 109 LEU A CA 1
ATOM 848 C C . LEU A 1 109 ? -11.141 6.280 7.111 1.00 89.00 109 LEU A C 1
ATOM 850 O O . LEU A 1 109 ? -10.605 6.600 8.172 1.00 89.00 109 LEU A O 1
ATOM 854 N N . ARG A 1 110 ? -11.907 7.133 6.410 1.00 86.88 110 ARG A N 1
ATOM 855 C CA . ARG A 1 110 ? -12.097 8.564 6.712 1.00 86.88 110 ARG A CA 1
ATOM 856 C C . ARG A 1 110 ? -10.774 9.330 6.805 1.00 86.88 110 ARG A C 1
ATOM 858 O O . ARG A 1 110 ? -10.608 10.224 7.637 1.00 86.88 110 ARG A O 1
ATOM 865 N N . LEU A 1 111 ? -9.821 8.954 5.959 1.00 86.19 111 LEU A N 1
ATOM 866 C CA . LEU A 1 111 ? -8.543 9.640 5.828 1.00 86.19 111 LEU A CA 1
ATOM 867 C C . LEU A 1 111 ? -8.689 10.843 4.892 1.00 86.19 111 LEU A C 1
ATOM 869 O O . LEU A 1 111 ? -9.473 10.781 3.944 1.00 86.19 111 LEU A O 1
ATOM 873 N N . PRO A 1 112 ? -7.946 11.937 5.132 1.00 81.62 112 PRO A N 1
ATOM 874 C CA . PRO A 1 112 ? -7.954 13.073 4.224 1.00 81.62 112 PRO A CA 1
ATOM 875 C C . PRO A 1 112 ? -7.438 12.656 2.842 1.00 81.62 112 PRO A C 1
ATOM 877 O O . PRO A 1 112 ? -6.446 11.933 2.728 1.00 81.62 112 PRO A O 1
ATOM 880 N N . ALA A 1 113 ? -8.099 13.146 1.795 1.00 74.25 113 ALA A N 1
ATOM 881 C CA . ALA A 1 113 ? -7.599 13.058 0.432 1.00 74.25 113 ALA A CA 1
ATOM 882 C C . ALA A 1 113 ? -6.537 14.146 0.236 1.00 74.25 113 ALA A C 1
ATOM 884 O O . ALA A 1 113 ? -6.855 15.329 0.122 1.00 74.25 113 ALA A O 1
ATOM 885 N N . LEU A 1 114 ? -5.261 13.763 0.267 1.00 78.75 114 LEU A N 1
ATOM 886 C CA . LEU A 1 114 ? -4.172 14.693 -0.021 1.00 78.75 114 LEU A CA 1
ATOM 887 C C . LEU A 1 114 ? -4.062 14.902 -1.537 1.00 78.75 114 LEU A C 1
ATOM 889 O O . LEU A 1 114 ? -4.278 13.976 -2.320 1.00 78.75 114 LEU A O 1
ATOM 893 N N . TYR A 1 115 ? -3.708 16.119 -1.950 1.00 72.88 115 TYR A N 1
ATOM 894 C CA . TYR A 1 115 ? -3.660 16.506 -3.364 1.00 72.88 115 TYR A CA 1
ATOM 895 C C . TYR A 1 115 ? -2.770 15.566 -4.198 1.00 72.88 115 TYR A C 1
ATOM 897 O O . TYR A 1 115 ? -3.248 14.928 -5.132 1.00 72.88 115 TYR A O 1
ATOM 905 N N . ASN A 1 116 ? -1.512 15.374 -3.785 1.00 72.31 116 ASN A N 1
ATOM 906 C CA . ASN A 1 116 ? -0.557 14.503 -4.489 1.00 72.31 116 ASN A CA 1
ATOM 907 C C . ASN A 1 116 ? -0.989 13.026 -4.500 1.00 72.31 116 ASN A C 1
ATOM 909 O O . ASN A 1 116 ? -0.735 12.302 -5.459 1.00 72.31 116 ASN A O 1
ATOM 913 N N . GLN A 1 117 ? -1.688 12.592 -3.448 1.00 72.00 117 GLN A N 1
ATOM 914 C CA . GLN A 1 117 ? -2.205 11.229 -3.310 1.00 72.00 117 GLN A CA 1
ATOM 915 C C . GLN A 1 117 ? -3.333 10.919 -4.283 1.00 72.00 117 GLN A C 1
ATOM 917 O O . GLN A 1 117 ? -3.473 9.770 -4.694 1.00 72.00 117 GLN A O 1
ATOM 922 N N . SER A 1 118 ? -4.122 11.940 -4.610 1.00 67.12 118 SER A N 1
ATOM 923 C CA . SER A 1 118 ? -5.281 11.839 -5.499 1.00 67.12 118 SER A CA 1
ATOM 924 C C . SER A 1 118 ? -4.876 12.043 -6.962 1.00 67.12 118 SER A C 1
ATOM 926 O O . SER A 1 118 ? -5.469 11.464 -7.859 1.00 67.12 118 SER A O 1
ATOM 928 N N . LEU A 1 119 ? -3.813 12.817 -7.220 1.00 70.56 119 LEU A N 1
ATOM 929 C CA . LEU A 1 119 ? -3.255 12.999 -8.566 1.00 70.56 119 LEU A CA 1
ATOM 930 C C . LEU A 1 119 ? -2.527 11.743 -9.091 1.00 70.56 119 LEU A C 1
ATOM 932 O O . LEU A 1 119 ? -2.264 11.628 -10.284 1.00 70.56 119 LEU A O 1
ATOM 936 N N . GLY A 1 120 ? -2.152 10.821 -8.200 1.00 64.88 120 GLY A N 1
ATOM 937 C CA . GLY A 1 120 ? -1.431 9.596 -8.551 1.00 64.88 120 GLY A CA 1
ATOM 938 C C . GLY A 1 120 ? 0.061 9.788 -8.847 1.00 64.88 120 GLY A C 1
ATOM 939 O O . GLY A 1 120 ? 0.705 8.921 -9.431 1.00 64.88 120 GLY A O 1
ATOM 940 N N . SER A 1 121 ? 0.644 10.910 -8.421 1.00 62.81 121 SER A N 1
ATOM 941 C CA . SER A 1 121 ? 2.076 11.190 -8.585 1.00 62.81 121 SER A CA 1
ATOM 942 C C . SER A 1 121 ? 2.954 10.592 -7.479 1.00 62.81 121 SER A C 1
ATOM 944 O O . SER A 1 121 ? 4.163 10.808 -7.483 1.00 62.81 121 SER A O 1
ATOM 946 N N . GLU A 1 122 ? 2.370 9.896 -6.500 1.00 74.19 122 GLU A N 1
ATOM 947 C CA . GLU A 1 122 ? 3.127 9.314 -5.390 1.00 74.19 122 GLU A CA 1
ATOM 948 C C . GLU A 1 122 ? 3.761 7.971 -5.753 1.00 74.19 122 GLU A C 1
ATOM 950 O O . GLU A 1 122 ? 3.092 7.046 -6.211 1.00 74.19 122 GLU A O 1
ATOM 955 N N . ASN A 1 123 ? 5.048 7.854 -5.434 1.00 76.31 123 ASN A N 1
ATOM 956 C CA . ASN A 1 123 ? 5.783 6.598 -5.395 1.00 76.31 123 ASN A CA 1
ATOM 957 C C . ASN A 1 123 ? 6.235 6.333 -3.957 1.00 76.31 123 ASN A C 1
ATOM 959 O O . ASN A 1 123 ? 6.429 7.265 -3.176 1.00 76.31 123 ASN A O 1
ATOM 963 N N . TYR A 1 124 ? 6.432 5.064 -3.605 1.00 79.88 124 TYR A N 1
ATOM 964 C CA . TYR A 1 124 ? 6.927 4.706 -2.278 1.00 79.88 124 TYR A CA 1
ATOM 965 C C . TYR A 1 124 ? 8.430 4.978 -2.152 1.00 79.88 124 TYR A C 1
ATOM 967 O O . TYR A 1 124 ? 8.900 5.460 -1.124 1.00 79.88 124 TYR A O 1
ATOM 975 N N . PHE A 1 125 ? 9.184 4.681 -3.211 1.00 80.69 125 PHE A N 1
ATOM 976 C CA . PHE A 1 125 ? 10.613 4.957 -3.288 1.00 80.69 125 PHE A CA 1
ATOM 977 C C . PHE A 1 125 ? 10.971 5.550 -4.646 1.00 80.69 125 PHE A C 1
ATOM 979 O O . PHE A 1 125 ? 10.421 5.150 -5.669 1.00 80.69 125 PHE A O 1
ATOM 986 N N . HIS A 1 126 ? 11.945 6.455 -4.640 1.00 78.06 126 HIS A N 1
ATOM 987 C CA . HIS A 1 126 ? 12.635 6.911 -5.839 1.00 78.06 126 HIS A CA 1
ATOM 988 C C . HIS A 1 126 ? 14.065 6.382 -5.765 1.00 78.06 126 HIS A C 1
ATOM 990 O O . HIS A 1 126 ? 14.832 6.793 -4.892 1.00 78.06 126 HIS A O 1
ATOM 996 N N . LYS A 1 127 ? 14.405 5.427 -6.628 1.00 80.19 127 LYS A N 1
ATOM 997 C CA . LYS A 1 127 ? 15.750 4.864 -6.738 1.00 80.19 127 LYS A CA 1
ATOM 998 C C . LYS A 1 127 ? 16.345 5.358 -8.044 1.00 80.19 127 LYS A C 1
ATOM 1000 O O . LYS A 1 127 ? 16.089 4.794 -9.101 1.00 80.19 127 LYS A O 1
ATOM 1005 N N . TYR A 1 128 ? 17.116 6.430 -7.951 1.00 75.00 128 TYR A N 1
ATOM 1006 C CA . TYR A 1 128 ? 17.924 6.881 -9.070 1.00 75.00 128 TYR A CA 1
ATOM 1007 C C . TYR A 1 128 ? 19.227 6.103 -9.071 1.00 75.00 128 TYR A C 1
ATOM 1009 O O . TYR A 1 128 ? 19.847 5.934 -8.019 1.00 75.00 128 TYR A O 1
ATOM 1017 N N . ASP A 1 129 ? 19.632 5.652 -10.251 1.00 66.62 129 ASP A N 1
ATOM 1018 C CA . ASP A 1 129 ? 20.989 5.179 -10.450 1.00 66.62 129 ASP A CA 1
ATOM 1019 C C . ASP A 1 129 ? 21.893 6.414 -10.396 1.00 66.62 129 ASP A C 1
ATOM 1021 O O . ASP A 1 129 ? 21.989 7.201 -11.341 1.00 66.62 129 ASP A O 1
ATOM 1025 N N . GLY A 1 130 ? 22.436 6.690 -9.212 1.00 62.97 130 GLY A N 1
ATOM 1026 C CA . GLY A 1 130 ? 23.470 7.698 -9.082 1.00 62.97 130 GLY A CA 1
ATOM 1027 C C . GLY A 1 130 ? 24.693 7.171 -9.812 1.00 62.97 130 GLY A C 1
ATOM 1028 O O . GLY A 1 130 ? 25.175 6.094 -9.479 1.00 62.97 130 GLY A O 1
ATOM 1029 N N . LEU A 1 131 ? 25.214 7.922 -10.782 1.00 59.88 131 LEU A N 1
ATOM 1030 C CA . LEU A 1 131 ? 26.586 7.716 -11.230 1.00 59.88 131 LEU A CA 1
ATOM 1031 C C . LEU A 1 131 ? 27.474 7.866 -9.991 1.00 59.88 131 LEU A C 1
ATOM 1033 O O . LEU A 1 131 ? 27.723 8.986 -9.539 1.00 59.88 131 LEU A O 1
ATOM 1037 N N . GLU A 1 132 ? 27.926 6.755 -9.410 1.00 59.22 132 GLU A N 1
ATOM 1038 C CA . GLU A 1 132 ? 29.079 6.801 -8.526 1.00 59.22 132 GLU A CA 1
ATOM 1039 C C . GLU A 1 132 ? 30.197 7.415 -9.362 1.00 59.22 132 GLU A C 1
ATOM 1041 O O . GLU A 1 132 ? 30.597 6.869 -10.392 1.00 59.22 132 GLU A O 1
ATOM 1046 N N . SER A 1 133 ? 30.656 8.606 -8.981 1.00 52.94 133 SER A N 1
ATOM 1047 C CA . SER A 1 133 ? 31.827 9.199 -9.603 1.00 52.94 133 SER A CA 1
ATOM 1048 C C . SER A 1 133 ? 33.009 8.279 -9.307 1.00 52.94 133 SER A C 1
ATOM 1050 O O . SER A 1 133 ? 33.643 8.388 -8.255 1.00 52.94 133 SER A O 1
ATOM 1052 N N . ALA A 1 134 ? 33.292 7.351 -10.215 1.00 56.81 134 ALA A N 1
ATOM 1053 C CA . ALA A 1 134 ? 34.560 6.656 -10.270 1.00 56.81 134 ALA A CA 1
ATOM 1054 C C . ALA A 1 134 ? 35.637 7.726 -10.507 1.00 56.81 134 ALA A C 1
ATOM 1056 O O . ALA A 1 134 ? 35.820 8.201 -11.624 1.00 56.81 134 ALA A O 1
ATOM 1057 N N . GLY A 1 135 ? 36.287 8.165 -9.426 1.00 52.09 135 GLY A N 1
ATOM 1058 C CA . GLY A 1 135 ? 37.371 9.147 -9.465 1.00 52.09 135 GLY A CA 1
ATOM 1059 C C . GLY A 1 135 ? 37.053 10.479 -8.788 1.00 52.09 135 GLY A C 1
ATOM 1060 O O . GLY A 1 135 ? 37.016 11.520 -9.437 1.00 52.09 135 GLY A O 1
ATOM 1061 N N . ARG A 1 136 ? 36.925 10.479 -7.458 1.00 45.78 136 ARG A N 1
ATOM 1062 C CA . ARG A 1 136 ? 37.419 11.614 -6.670 1.00 45.78 136 ARG A CA 1
ATOM 1063 C C . ARG A 1 136 ? 38.745 11.191 -6.059 1.00 45.78 136 ARG A C 1
ATOM 1065 O O . ARG A 1 136 ? 38.766 10.543 -5.020 1.00 45.78 136 ARG A O 1
ATOM 1072 N N . ASP A 1 137 ? 39.831 11.530 -6.738 1.00 45.62 137 ASP A N 1
ATOM 1073 C CA . ASP A 1 137 ? 41.176 11.424 -6.181 1.00 45.62 137 ASP A CA 1
ATOM 1074 C C . ASP A 1 137 ? 41.252 12.337 -4.935 1.00 45.62 137 ASP A C 1
ATOM 1076 O O . ASP A 1 137 ? 40.984 13.542 -5.052 1.00 45.62 137 ASP A O 1
ATOM 1080 N N . PRO A 1 138 ? 41.533 11.831 -3.719 1.00 44.88 138 PRO A N 1
ATOM 1081 C CA . PRO A 1 138 ? 41.637 12.650 -2.517 1.00 44.88 138 PRO A CA 1
ATOM 1082 C C . PRO A 1 138 ? 43.020 13.314 -2.458 1.00 44.88 138 PRO A C 1
ATOM 1084 O O . PRO A 1 138 ? 43.789 13.101 -1.527 1.00 44.88 138 PRO A O 1
ATOM 1087 N N . ALA A 1 139 ? 43.366 14.117 -3.460 1.00 46.81 139 ALA A N 1
ATOM 1088 C CA . ALA A 1 139 ? 44.633 14.835 -3.498 1.00 46.81 139 ALA A CA 1
ATOM 1089 C C . ALA A 1 139 ? 44.459 16.183 -4.197 1.00 46.81 139 ALA A C 1
ATOM 1091 O O . ALA A 1 139 ? 44.798 16.340 -5.365 1.00 46.81 139 ALA A O 1
ATOM 1092 N N . GLN A 1 140 ? 43.889 17.147 -3.469 1.00 47.34 140 GLN A N 1
ATOM 1093 C CA . GLN A 1 140 ? 44.134 18.588 -3.626 1.00 47.34 140 GLN A CA 1
ATOM 1094 C C . GLN A 1 140 ? 43.378 19.361 -2.533 1.00 47.34 140 GLN A C 1
ATOM 1096 O O . GLN A 1 140 ? 42.471 20.152 -2.783 1.00 47.34 140 GLN A O 1
ATOM 1101 N N . SER A 1 141 ? 43.755 19.133 -1.273 1.00 44.97 141 SER A N 1
ATOM 1102 C CA . SER A 1 141 ? 43.572 20.157 -0.245 1.00 44.97 141 SER A CA 1
ATOM 1103 C C . SER A 1 141 ? 44.632 21.227 -0.492 1.00 44.97 141 SER A C 1
ATOM 1105 O O . SER A 1 141 ? 45.812 21.005 -0.222 1.00 44.97 141 SER A O 1
ATOM 1107 N N . GLY A 1 142 ? 44.213 22.349 -1.078 1.00 41.28 142 GLY A N 1
ATOM 1108 C CA . GLY A 1 142 ? 45.067 23.499 -1.350 1.00 41.28 142 GLY A CA 1
ATOM 1109 C C . GLY A 1 142 ? 45.834 23.931 -0.103 1.00 41.28 142 GLY A C 1
ATOM 1110 O O . GLY A 1 142 ? 45.256 24.301 0.918 1.00 41.28 142 GLY A O 1
ATOM 1111 N N . GLU A 1 143 ? 47.154 23.862 -0.206 1.00 44.97 143 GLU A N 1
ATOM 1112 C CA . GLU A 1 143 ? 48.119 24.339 0.770 1.00 44.97 143 GLU A CA 1
ATOM 1113 C C . GLU A 1 143 ? 47.995 25.869 0.885 1.00 44.97 143 GLU A C 1
ATOM 1115 O O . GLU A 1 143 ? 48.534 26.628 0.080 1.00 44.97 143 GLU A O 1
ATOM 1120 N N . CYS A 1 144 ? 47.250 26.354 1.882 1.00 40.50 144 CYS A N 1
ATOM 1121 C CA . CYS A 1 144 ? 47.172 27.781 2.185 1.00 40.50 144 CYS A CA 1
ATOM 1122 C C . CYS A 1 144 ? 48.427 28.192 2.971 1.00 40.50 144 CYS A C 1
ATOM 1124 O O . CYS A 1 144 ? 48.418 28.317 4.196 1.00 40.50 144 CYS A O 1
ATOM 1126 N N . ARG A 1 145 ? 49.550 28.348 2.260 1.00 44.56 145 ARG A N 1
ATOM 1127 C CA . ARG A 1 145 ? 50.831 28.808 2.815 1.00 44.56 145 ARG A CA 1
ATOM 1128 C C . ARG A 1 145 ? 50.694 30.252 3.310 1.00 44.56 145 ARG A C 1
ATOM 1130 O O . ARG A 1 145 ? 50.766 31.201 2.531 1.00 44.56 145 ARG A O 1
ATOM 1137 N N . SER A 1 146 ? 50.527 30.428 4.618 1.00 44.50 146 SER A N 1
ATOM 1138 C CA . SER A 1 146 ? 50.630 31.732 5.276 1.00 44.50 146 SER A CA 1
ATOM 1139 C C . SER A 1 146 ? 52.054 32.279 5.111 1.00 44.50 146 SER A C 1
ATOM 1141 O O . SER A 1 146 ? 52.988 31.771 5.739 1.00 44.50 146 SER A O 1
ATOM 1143 N N . ARG A 1 147 ? 52.242 33.310 4.278 1.00 45.62 147 ARG A N 1
ATOM 1144 C CA . ARG A 1 147 ? 53.463 34.126 4.319 1.00 45.62 147 ARG A CA 1
ATOM 1145 C C . ARG A 1 147 ? 53.390 35.023 5.546 1.00 45.62 147 ARG A C 1
ATOM 1147 O O . ARG A 1 147 ? 52.506 35.864 5.654 1.00 45.62 147 ARG A O 1
ATOM 1154 N N . ARG A 1 148 ? 54.323 34.797 6.463 1.00 44.16 148 ARG A N 1
ATOM 1155 C CA . ARG A 1 148 ? 54.646 35.684 7.575 1.00 44.16 148 ARG A CA 1
ATOM 1156 C C . ARG A 1 148 ? 55.683 36.685 7.050 1.00 44.16 148 ARG A C 1
ATOM 1158 O O . ARG A 1 148 ? 56.722 36.249 6.556 1.00 44.16 148 ARG A O 1
ATOM 1165 N N . THR A 1 149 ? 55.385 37.973 7.138 1.00 49.97 149 THR A N 1
ATOM 1166 C CA . THR A 1 149 ? 56.346 39.088 7.125 1.00 49.97 149 THR A CA 1
ATOM 1167 C C . THR A 1 149 ? 55.921 40.040 8.214 1.00 49.97 149 THR A C 1
ATOM 1169 O O . THR A 1 149 ? 54.705 40.335 8.236 1.00 49.97 149 THR A O 1
#

Radius of gyration: 22.82 Å; chains: 1; bounding box: 76×53×37 Å

Foldseek 3Di:
DDPPPDDDQADDPVVLCVLLVVVQWDWDADPVQWIWTDDDQKIWIWHADNHPHIDTPAIAGQDPVRFRFFWEAAPVFIWTAGPVRDIDGCDPVRLVVRLVVVVVSCVSSVHDDDPCSNVSVDGPYYHYPDPPPPDPDPPDPDDPDDDDD

Secondary structure (DSSP, 8-state):
-----PPPPPPPHHHHHHHHHHTT-EEEE-TTSEEEEEETTEEEEEEEETTTEEEEEEEEEEPTTSSEEEEEE-SS-EEEE-TTS-EEE--HHHHHHHHHHHHHHHHHTT----HHHHHT---SEE-------S---S-----------

pLDDT: mean 81.15, std 16.47, range [40.5, 96.56]